Protein AF-A0A358UZB1-F1 (afdb_monomer_lite)

pLDDT: mean 76.44, std 14.11, range [43.5, 94.12]

Sequence (106 aa):
HFYLALTKRWLMGTHQGSFEKEHLQAYLDEFAFRFNRRKSTHRGMLFFRLIEQCVAMHPMPFRELVANPKPKNEGQPFAVPSNLRHKAPASLDISVPIHPWRTALP

Foldseek 3Di:
DVLVVVLVVCCCPVVVVDDDPLCVVVSVVVSVVVVVLVVDPCVCVVVVVVVVCVVVDDDDDVQNVDSDRDDDPPPDDPPPPPPPVDPDPPVPPDPPPPPPVPPDDD

Structure (mmCIF, N/CA/C/O backbone):
data_AF-A0A358UZB1-F1
#
_entry.id   AF-A0A358UZB1-F1
#
loop_
_atom_site.group_PDB
_atom_site.id
_atom_site.type_symbol
_atom_site.label_atom_id
_atom_site.label_alt_id
_atom_site.label_comp_id
_atom_site.label_asym_id
_atom_site.label_entity_id
_atom_site.label_seq_id
_atom_site.pdbx_PDB_ins_code
_atom_site.Cartn_x
_atom_site.Cartn_y
_atom_site.Cartn_z
_atom_site.occupancy
_atom_site.B_iso_or_equiv
_atom_site.auth_seq_id
_atom_site.auth_comp_id
_atom_site.auth_asym_id
_atom_site.auth_atom_id
_atom_site.pdbx_PDB_model_num
ATOM 1 N N . HIS A 1 1 ? 21.641 7.688 -4.220 1.00 65.62 1 HIS A N 1
ATOM 2 C CA . HIS A 1 1 ? 20.975 9.006 -4.355 1.00 65.62 1 HIS A CA 1
ATOM 3 C C . HIS A 1 1 ? 19.597 8.971 -5.036 1.00 65.62 1 HIS A C 1
ATOM 5 O O . HIS A 1 1 ? 18.668 9.513 -4.454 1.00 65.62 1 HIS A O 1
ATOM 11 N N . PHE A 1 2 ? 19.404 8.331 -6.201 1.00 83.94 2 PHE A N 1
ATOM 12 C CA . PHE A 1 2 ? 18.116 8.367 -6.933 1.00 83.94 2 PHE A CA 1
ATOM 13 C C . PHE A 1 2 ? 16.909 7.790 -6.163 1.00 83.94 2 PHE A C 1
ATOM 15 O O . PHE A 1 2 ? 15.837 8.388 -6.161 1.00 83.94 2 PHE A O 1
ATOM 22 N N . TYR A 1 3 ? 17.092 6.667 -5.461 1.00 83.62 3 TYR A N 1
ATOM 23 C CA . TYR A 1 3 ? 16.016 6.005 -4.713 1.00 83.62 3 TYR A CA 1
ATOM 24 C C . TYR A 1 3 ? 15.392 6.907 -3.643 1.00 83.62 3 TYR A C 1
ATOM 26 O O . TYR A 1 3 ? 14.177 7.031 -3.605 1.00 83.62 3 TYR A O 1
ATOM 34 N N . LEU A 1 4 ? 16.212 7.619 -2.860 1.00 85.69 4 LEU A N 1
ATOM 35 C CA . LEU A 1 4 ? 15.742 8.548 -1.824 1.00 85.69 4 LEU A CA 1
ATOM 36 C C . LEU A 1 4 ? 14.898 9.692 -2.405 1.00 85.69 4 LEU A C 1
ATOM 38 O O . LEU A 1 4 ? 13.845 10.027 -1.866 1.00 85.69 4 LEU A O 1
ATOM 42 N N . ALA A 1 5 ? 15.330 10.272 -3.530 1.00 89.81 5 ALA A N 1
ATOM 43 C CA . ALA A 1 5 ? 14.571 11.318 -4.217 1.00 89.81 5 ALA A CA 1
ATOM 44 C C . ALA A 1 5 ? 13.224 10.790 -4.739 1.00 89.81 5 ALA A C 1
ATOM 46 O O . ALA A 1 5 ? 12.208 11.487 -4.684 1.00 89.81 5 ALA A O 1
ATOM 47 N N . LEU A 1 6 ? 13.202 9.539 -5.203 1.00 89.00 6 LEU A N 1
ATOM 48 C CA . LEU A 1 6 ? 11.999 8.887 -5.702 1.00 89.00 6 LEU A CA 1
ATOM 49 C C . LEU A 1 6 ? 11.023 8.529 -4.575 1.00 89.00 6 LEU A C 1
ATOM 51 O O . LEU A 1 6 ? 9.824 8.740 -4.741 1.00 89.00 6 LEU A O 1
ATOM 55 N N . THR A 1 7 ? 11.523 8.061 -3.428 1.00 89.25 7 THR A N 1
ATOM 56 C CA . THR A 1 7 ? 10.718 7.832 -2.220 1.00 89.25 7 THR A CA 1
ATOM 57 C C . THR A 1 7 ? 10.110 9.140 -1.729 1.00 89.25 7 THR A C 1
ATOM 59 O O . THR A 1 7 ? 8.899 9.204 -1.537 1.00 89.25 7 THR A O 1
ATOM 62 N N . LYS A 1 8 ? 10.906 10.217 -1.630 1.00 88.62 8 LYS A N 1
ATOM 63 C CA . LYS A 1 8 ? 10.416 11.552 -1.243 1.00 88.62 8 LYS A CA 1
ATOM 64 C C . LYS A 1 8 ? 9.306 12.043 -2.180 1.00 88.62 8 LYS A C 1
ATOM 66 O O . LYS A 1 8 ? 8.268 12.502 -1.716 1.00 88.62 8 LYS A O 1
ATOM 71 N N . ARG A 1 9 ? 9.487 11.910 -3.500 1.00 91.38 9 ARG A N 1
ATOM 72 C CA . ARG A 1 9 ? 8.460 12.276 -4.493 1.00 91.38 9 ARG A CA 1
ATOM 73 C C . ARG A 1 9 ? 7.206 11.404 -4.386 1.00 91.38 9 ARG A C 1
ATOM 75 O O . ARG A 1 9 ? 6.099 11.922 -4.499 1.00 91.38 9 ARG A O 1
ATOM 82 N N . TRP A 1 10 ? 7.369 10.094 -4.208 1.00 90.38 10 TRP A N 1
ATOM 83 C CA . TRP A 1 10 ? 6.251 9.159 -4.082 1.00 90.38 10 TRP A CA 1
ATOM 84 C C . TRP A 1 10 ? 5.419 9.438 -2.828 1.00 90.38 10 TRP A C 1
ATOM 86 O O . TRP A 1 10 ? 4.193 9.456 -2.928 1.00 90.38 10 TRP A O 1
ATOM 96 N N . LEU A 1 11 ? 6.076 9.732 -1.704 1.00 87.94 11 LEU A N 1
ATOM 97 C CA . LEU A 1 11 ? 5.429 10.084 -0.443 1.00 87.94 11 LEU A CA 1
ATOM 98 C C . LEU A 1 11 ? 4.620 11.384 -0.571 1.00 87.94 11 LEU A C 1
ATOM 100 O O . LEU A 1 11 ? 3.439 11.415 -0.239 1.00 87.94 11 LEU A O 1
ATOM 104 N N . MET A 1 12 ? 5.215 12.432 -1.149 1.00 89.94 12 MET A N 1
ATOM 105 C CA . MET A 1 12 ? 4.522 13.710 -1.364 1.00 89.94 12 MET A CA 1
ATOM 106 C C . MET A 1 12 ? 3.347 13.606 -2.346 1.00 89.94 12 MET A C 1
ATOM 108 O O . MET A 1 12 ? 2.371 14.332 -2.199 1.00 89.94 12 MET A O 1
ATOM 112 N N . GLY A 1 13 ? 3.426 12.726 -3.349 1.00 88.50 13 GLY A N 1
ATOM 113 C CA . GLY A 1 13 ? 2.364 12.562 -4.345 1.00 88.50 13 GLY A CA 1
ATOM 114 C C . GLY A 1 13 ? 1.240 11.624 -3.901 1.00 88.50 13 GLY A C 1
ATOM 115 O O . GLY A 1 13 ? 0.074 11.996 -3.929 1.00 88.50 13 GLY A O 1
ATOM 116 N N . THR A 1 14 ? 1.586 10.397 -3.507 1.00 86.25 14 THR A N 1
ATOM 117 C CA . THR A 1 14 ? 0.610 9.328 -3.218 1.00 86.25 14 THR A CA 1
ATOM 118 C C . THR A 1 14 ? -0.031 9.511 -1.854 1.00 86.25 14 THR A C 1
ATOM 120 O O . THR A 1 14 ? -1.240 9.368 -1.725 1.00 86.25 14 THR A O 1
ATOM 123 N N . HIS A 1 15 ? 0.779 9.853 -0.854 1.00 84.31 15 HIS A N 1
ATOM 124 C CA . HIS A 1 15 ? 0.300 10.075 0.503 1.00 84.31 15 HIS A CA 1
ATOM 125 C C . HIS A 1 15 ? -0.015 11.551 0.772 1.00 84.31 15 HIS A C 1
ATOM 127 O O . HIS A 1 15 ? -0.300 11.918 1.903 1.00 84.31 15 HIS A O 1
ATOM 133 N N . GLN A 1 16 ? 0.045 12.414 -0.254 1.00 85.12 16 GLN A N 1
ATOM 134 C CA . GLN A 1 16 ? -0.212 13.858 -0.139 1.00 85.12 16 GLN A CA 1
ATOM 135 C C . GLN A 1 16 ? 0.622 14.536 0.966 1.00 85.12 16 GLN A C 1
ATOM 137 O O . GLN A 1 16 ? 0.199 15.514 1.575 1.00 85.12 16 GLN A O 1
ATOM 142 N N . GLY A 1 17 ? 1.810 13.994 1.256 1.00 75.50 17 GLY A N 1
ATOM 143 C CA . GLY A 1 17 ? 2.669 14.460 2.347 1.00 75.50 17 GLY A CA 1
ATOM 144 C C . GLY A 1 17 ? 2.218 14.046 3.755 1.00 75.50 17 GLY A C 1
ATOM 145 O O . GLY A 1 17 ? 2.914 14.366 4.714 1.00 75.50 17 GLY A O 1
ATOM 146 N N . SER A 1 18 ? 1.112 13.315 3.896 1.00 79.19 18 SER A N 1
ATOM 147 C CA . SER A 1 18 ? 0.690 12.704 5.155 1.00 79.19 18 SER A CA 1
ATOM 148 C C . SER A 1 18 ? 1.466 11.411 5.389 1.00 79.19 18 SER A C 1
ATOM 150 O O . SER A 1 18 ? 1.451 10.505 4.560 1.00 79.19 18 SER A O 1
ATOM 152 N N . PHE A 1 19 ? 2.170 11.308 6.509 1.00 80.31 19 PHE A N 1
ATOM 153 C CA . PHE A 1 19 ? 2.753 10.047 6.939 1.00 80.31 19 PHE A CA 1
ATOM 154 C C . PHE A 1 19 ? 2.770 9.991 8.460 1.00 80.31 19 PHE A C 1
ATOM 156 O O . PHE A 1 19 ? 3.065 10.973 9.136 1.00 80.31 19 PHE A O 1
ATOM 163 N N . GLU A 1 20 ? 2.455 8.819 8.983 1.00 85.38 20 GLU A N 1
ATOM 164 C CA . GLU A 1 20 ? 2.517 8.504 10.403 1.00 85.38 20 GLU A CA 1
ATOM 165 C C . GLU A 1 20 ? 3.752 7.637 10.646 1.00 85.38 20 GLU A C 1
ATOM 167 O O . GLU A 1 20 ? 4.067 6.743 9.849 1.00 85.38 20 GLU A O 1
ATOM 172 N N . LYS A 1 21 ? 4.493 7.922 11.720 1.00 85.31 21 LYS A N 1
ATOM 173 C CA . LYS A 1 21 ? 5.761 7.237 12.018 1.00 85.31 21 LYS A CA 1
ATOM 174 C C . LYS A 1 21 ? 5.528 5.751 12.298 1.00 85.31 21 LYS A C 1
ATOM 176 O O . LYS A 1 21 ? 6.361 4.918 11.951 1.00 85.31 21 LYS A O 1
ATOM 181 N N . GLU A 1 22 ? 4.372 5.442 12.865 1.00 87.12 22 GLU A N 1
ATOM 182 C CA . GLU A 1 22 ? 3.858 4.114 13.192 1.00 87.12 22 GLU A CA 1
ATOM 183 C C . GLU A 1 22 ? 3.757 3.222 11.946 1.00 87.12 22 GLU A C 1
ATOM 185 O O . GLU A 1 22 ? 3.924 2.008 12.028 1.00 87.12 22 GLU A O 1
ATOM 190 N N . HIS A 1 23 ? 3.553 3.831 10.776 1.00 84.88 23 HIS A N 1
ATOM 191 C CA . HIS A 1 23 ? 3.388 3.149 9.495 1.00 84.88 23 HIS A CA 1
ATOM 192 C C . HIS A 1 23 ? 4.619 3.250 8.584 1.00 84.88 23 HIS A C 1
ATOM 194 O O . HIS A 1 23 ? 4.575 2.788 7.444 1.00 84.88 23 HIS A O 1
ATOM 200 N N . LEU A 1 24 ? 5.739 3.804 9.068 1.00 88.31 24 LEU A N 1
ATOM 201 C CA . LEU A 1 24 ? 6.931 4.046 8.249 1.00 88.31 24 LEU A CA 1
ATOM 202 C C . LEU A 1 24 ? 7.440 2.781 7.550 1.00 88.31 24 LEU A C 1
ATOM 204 O O . LEU A 1 24 ? 7.744 2.826 6.360 1.00 88.31 24 LEU A O 1
ATOM 208 N N . GLN A 1 25 ? 7.502 1.657 8.266 1.00 88.94 25 GLN A N 1
ATOM 209 C CA . GLN A 1 25 ? 7.954 0.394 7.682 1.00 88.94 25 GLN A CA 1
ATOM 210 C C . GLN A 1 25 ? 7.019 -0.064 6.554 1.00 88.94 25 GLN A C 1
ATOM 212 O O . GLN A 1 25 ? 7.483 -0.363 5.458 1.00 88.94 25 GLN A O 1
ATOM 217 N N . ALA A 1 26 ? 5.704 -0.005 6.782 1.00 87.44 26 ALA A N 1
ATOM 218 C CA . ALA A 1 26 ? 4.707 -0.359 5.775 1.00 87.44 26 ALA A CA 1
ATOM 219 C C . ALA A 1 26 ? 4.801 0.543 4.529 1.00 87.44 26 ALA A C 1
ATOM 221 O O . ALA A 1 26 ? 4.711 0.049 3.405 1.00 87.44 26 ALA A O 1
ATOM 222 N N . TYR A 1 27 ? 5.059 1.846 4.699 1.00 88.25 27 TYR A N 1
ATOM 223 C CA . TYR A 1 27 ? 5.279 2.759 3.572 1.00 88.25 27 TYR A CA 1
ATOM 224 C C . TYR A 1 27 ? 6.537 2.412 2.765 1.00 88.25 27 TYR A C 1
ATOM 226 O O . TYR A 1 27 ? 6.530 2.510 1.535 1.00 88.25 27 TYR A O 1
ATOM 234 N N . LEU A 1 28 ? 7.623 1.999 3.425 1.00 90.44 28 LEU A N 1
ATOM 235 C CA . LEU A 1 28 ? 8.846 1.578 2.737 1.00 90.44 28 LEU A CA 1
ATOM 236 C C . LEU A 1 28 ? 8.649 0.261 1.979 1.00 90.44 28 LEU A C 1
ATOM 238 O O . LEU A 1 28 ? 9.101 0.147 0.834 1.00 90.44 28 LEU A O 1
ATOM 242 N N . ASP A 1 29 ? 7.928 -0.687 2.571 1.00 88.75 29 ASP A N 1
ATOM 243 C CA . ASP A 1 29 ? 7.586 -1.957 1.929 1.00 88.75 29 ASP A CA 1
ATOM 244 C C . ASP A 1 29 ? 6.683 -1.728 0.707 1.00 88.75 29 ASP A C 1
ATOM 246 O O . ASP A 1 29 ? 6.919 -2.296 -0.366 1.00 88.75 29 ASP A O 1
ATOM 250 N N . GLU A 1 30 ? 5.709 -0.816 0.809 1.00 88.12 30 GLU A N 1
ATOM 251 C CA . GLU A 1 30 ? 4.868 -0.419 -0.322 1.00 88.12 30 GLU A CA 1
ATOM 252 C C . GLU A 1 30 ? 5.687 0.267 -1.427 1.00 88.12 30 GLU A C 1
A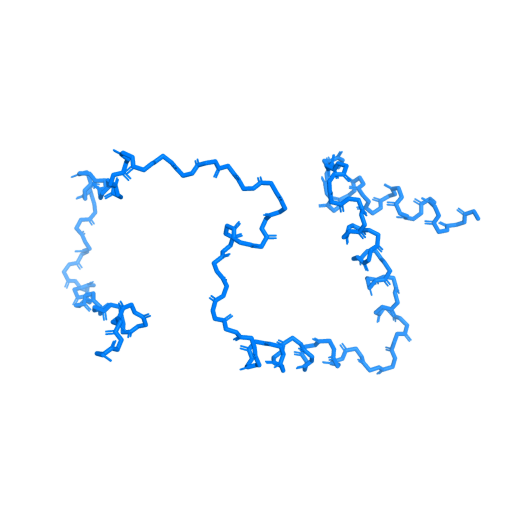TOM 254 O O . GLU A 1 30 ? 5.526 -0.038 -2.617 1.00 88.12 30 GLU A O 1
ATOM 259 N N . PHE A 1 31 ? 6.610 1.164 -1.070 1.00 89.31 31 PHE A N 1
ATOM 260 C CA . PHE A 1 31 ? 7.503 1.789 -2.044 1.00 89.31 31 PHE A CA 1
ATOM 261 C C . PHE A 1 31 ? 8.339 0.739 -2.784 1.00 89.31 31 PHE A C 1
ATOM 263 O O . PHE A 1 31 ? 8.387 0.757 -4.021 1.00 89.31 31 PHE A O 1
ATOM 270 N N . ALA A 1 32 ? 8.954 -0.197 -2.054 1.00 89.00 32 ALA A N 1
ATOM 271 C CA . ALA A 1 32 ? 9.733 -1.289 -2.630 1.00 89.00 32 ALA A CA 1
ATOM 272 C C . ALA A 1 32 ? 8.870 -2.149 -3.562 1.00 89.00 32 ALA A C 1
ATOM 274 O O . ALA A 1 32 ? 9.266 -2.422 -4.699 1.00 89.00 32 ALA A O 1
ATOM 275 N N . PHE A 1 33 ? 7.652 -2.490 -3.141 1.00 85.81 33 PHE A N 1
ATOM 276 C CA . PHE A 1 33 ? 6.674 -3.197 -3.961 1.00 85.81 33 PHE A CA 1
ATOM 277 C C . PHE A 1 33 ? 6.365 -2.449 -5.266 1.00 85.81 33 PHE A C 1
ATOM 279 O O . PHE A 1 33 ? 6.494 -3.018 -6.353 1.00 85.81 33 PHE A O 1
ATOM 286 N N . ARG A 1 34 ? 6.011 -1.157 -5.209 1.00 85.56 34 ARG A N 1
ATOM 287 C CA . ARG A 1 34 ? 5.653 -0.359 -6.402 1.00 85.56 34 ARG A CA 1
ATOM 288 C C . ARG A 1 34 ? 6.846 -0.150 -7.327 1.00 85.56 34 ARG A C 1
ATOM 290 O O . ARG A 1 34 ? 6.682 -0.137 -8.553 1.00 85.56 34 ARG A O 1
ATOM 297 N N . PHE A 1 35 ? 8.032 0.029 -6.755 1.00 85.81 35 PHE A N 1
ATOM 298 C CA . PHE A 1 35 ? 9.268 0.188 -7.504 1.00 85.81 35 PHE A CA 1
ATOM 299 C C . PHE A 1 35 ? 9.636 -1.108 -8.239 1.00 85.81 35 PHE A C 1
ATOM 301 O O . PHE A 1 35 ? 9.801 -1.092 -9.464 1.00 85.81 35 PHE A O 1
ATOM 308 N N . ASN A 1 36 ? 9.648 -2.237 -7.527 1.00 84.25 36 ASN A N 1
ATOM 309 C CA . ASN A 1 36 ? 10.019 -3.546 -8.067 1.00 84.25 36 ASN A CA 1
ATOM 310 C C . ASN A 1 36 ? 8.962 -4.110 -9.030 1.00 84.25 36 ASN A C 1
ATOM 312 O O . ASN A 1 36 ? 9.315 -4.732 -10.036 1.00 84.25 36 ASN A O 1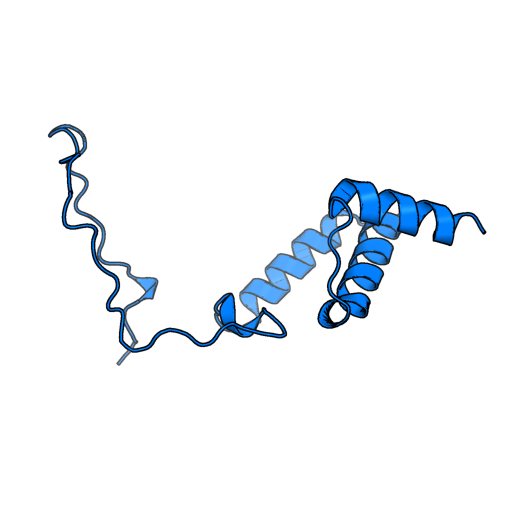
ATOM 316 N N . ARG A 1 37 ? 7.668 -3.815 -8.824 1.00 83.12 37 ARG A N 1
ATOM 317 C CA . ARG A 1 37 ? 6.576 -4.231 -9.727 1.00 83.12 37 ARG A CA 1
ATOM 318 C C .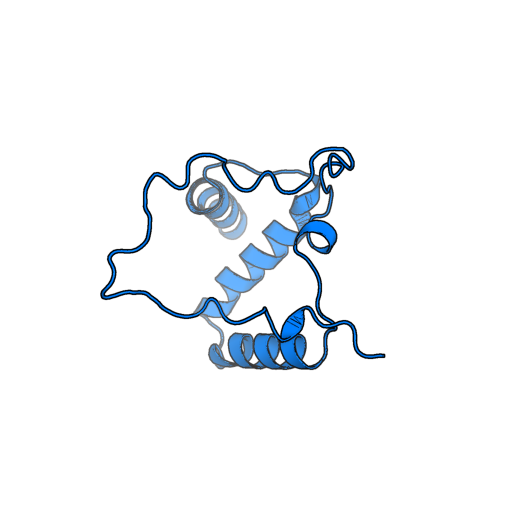 ARG A 1 37 ? 6.809 -3.798 -11.174 1.00 83.12 37 ARG A C 1
ATOM 320 O O . ARG A 1 37 ? 6.482 -4.544 -12.095 1.00 83.12 37 ARG A O 1
ATOM 327 N N . ARG A 1 38 ? 7.379 -2.607 -11.406 1.00 79.12 38 ARG A N 1
ATOM 328 C CA . ARG A 1 38 ? 7.599 -2.100 -12.775 1.00 79.12 38 ARG A CA 1
ATOM 329 C C . ARG A 1 38 ? 8.556 -2.976 -13.580 1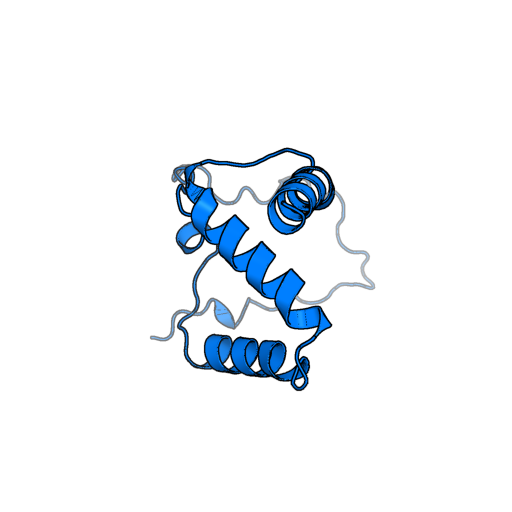.00 79.12 38 ARG A C 1
ATOM 331 O O . ARG A 1 38 ? 8.372 -3.085 -14.787 1.00 79.12 38 ARG A O 1
ATOM 338 N N . LYS A 1 39 ? 9.532 -3.619 -12.938 1.00 82.81 39 LYS A N 1
ATOM 339 C CA . LYS A 1 39 ? 10.538 -4.461 -13.608 1.00 82.81 39 LYS A CA 1
ATOM 340 C C . LYS A 1 39 ? 10.327 -5.963 -13.401 1.00 82.81 39 LYS A C 1
ATOM 342 O O . LYS A 1 39 ? 11.035 -6.750 -14.009 1.00 82.81 39 LYS A O 1
ATOM 347 N N . SER A 1 40 ? 9.361 -6.362 -12.574 1.00 83.06 40 SER A N 1
ATOM 348 C CA . SER A 1 40 ? 9.050 -7.774 -12.350 1.00 83.06 40 SER A CA 1
ATOM 349 C C . SER A 1 40 ? 8.467 -8.429 -13.607 1.00 83.06 40 SER A C 1
ATOM 351 O O . SER A 1 40 ? 7.531 -7.896 -14.205 1.00 83.06 40 SER A O 1
ATOM 353 N N . THR A 1 41 ? 8.993 -9.601 -13.970 1.00 85.38 41 THR A N 1
ATOM 354 C CA . THR A 1 41 ? 8.499 -10.455 -15.066 1.00 85.38 41 THR A CA 1
ATOM 355 C C . THR A 1 41 ? 7.129 -11.061 -14.745 1.00 85.38 41 THR A C 1
ATOM 357 O O . THR A 1 41 ? 6.314 -11.272 -15.636 1.00 85.38 41 THR A O 1
ATOM 360 N N . HIS A 1 42 ? 6.823 -11.264 -13.459 1.00 85.12 42 HIS A N 1
ATOM 361 C CA . HIS A 1 42 ? 5.609 -11.936 -12.988 1.00 85.12 42 HIS A CA 1
ATOM 362 C C . HIS A 1 42 ? 4.681 -10.981 -12.227 1.00 85.12 42 HIS A C 1
ATOM 364 O O . HIS A 1 42 ? 4.288 -11.237 -11.091 1.00 85.12 42 HIS A O 1
ATOM 370 N N . ARG A 1 43 ? 4.305 -9.856 -12.845 1.00 81.06 43 ARG A N 1
ATOM 371 C CA . ARG A 1 43 ? 3.477 -8.816 -12.195 1.00 81.06 43 ARG A CA 1
ATOM 372 C C . ARG A 1 43 ? 2.126 -9.337 -11.679 1.00 81.06 43 ARG A C 1
ATOM 374 O O . ARG A 1 43 ? 1.637 -8.836 -10.671 1.00 81.06 43 ARG A O 1
ATOM 381 N N . GLY A 1 44 ? 1.556 -10.348 -12.342 1.00 82.94 44 GLY A N 1
ATOM 382 C CA . GLY A 1 44 ? 0.298 -10.993 -11.948 1.00 82.94 44 GLY A CA 1
ATOM 383 C C . GLY A 1 44 ? 0.386 -11.816 -10.659 1.00 82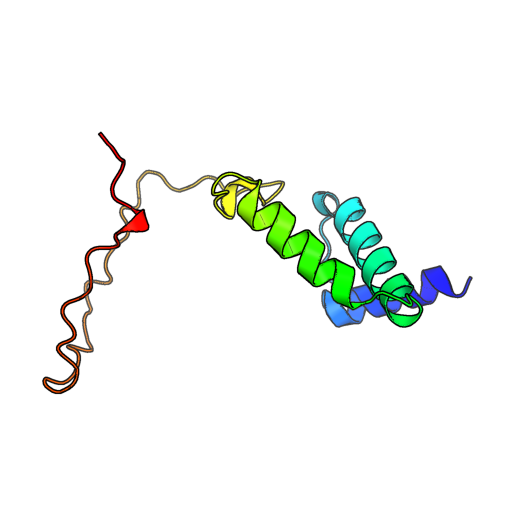.94 44 GLY A C 1
ATOM 384 O O . GLY A 1 44 ? -0.625 -11.983 -9.986 1.00 82.94 44 GLY A O 1
ATOM 385 N N . MET A 1 45 ? 1.583 -12.252 -10.244 1.00 85.81 45 MET A N 1
ATOM 386 C CA . MET A 1 45 ? 1.754 -13.046 -9.016 1.00 85.81 45 MET A CA 1
ATOM 387 C C . MET A 1 45 ? 1.342 -12.298 -7.751 1.00 85.81 45 MET A C 1
ATOM 389 O O . MET A 1 45 ? 1.014 -12.926 -6.758 1.00 85.81 45 MET A O 1
ATOM 393 N N . LEU A 1 46 ? 1.331 -10.965 -7.771 1.00 82.56 46 LEU A N 1
ATOM 394 C CA . LEU A 1 46 ? 0.854 -10.168 -6.641 1.00 82.56 46 LEU A CA 1
ATOM 395 C C . LEU A 1 46 ? -0.650 -10.330 -6.427 1.00 82.56 46 LEU A C 1
ATOM 397 O O . LEU A 1 46 ? -1.099 -10.433 -5.293 1.00 82.56 46 LEU A O 1
ATOM 401 N N . PHE A 1 47 ? -1.408 -10.379 -7.522 1.00 84.31 47 PHE A N 1
ATOM 402 C CA . PHE A 1 47 ? -2.842 -10.631 -7.474 1.00 84.31 47 PHE A CA 1
ATOM 403 C C . PHE A 1 47 ? -3.127 -12.065 -7.021 1.00 84.31 47 PHE A C 1
ATOM 405 O O . PHE A 1 47 ? -3.952 -12.266 -6.137 1.00 84.31 47 PHE A O 1
ATOM 412 N N . PHE A 1 48 ? -2.382 -13.042 -7.549 1.00 89.50 48 PHE A N 1
ATOM 413 C CA . PHE A 1 48 ? -2.490 -14.431 -7.096 1.00 89.50 48 PHE A CA 1
ATOM 414 C C . PHE A 1 48 ? -2.173 -14.576 -5.606 1.00 89.50 48 PHE A C 1
ATOM 416 O O . PHE A 1 48 ? -2.989 -15.123 -4.875 1.00 89.50 48 PHE A O 1
ATOM 423 N N . ARG A 1 49 ? -1.068 -13.989 -5.130 1.00 88.56 49 ARG A N 1
ATOM 424 C CA . ARG A 1 49 ? -0.717 -13.986 -3.702 1.00 88.56 49 ARG A CA 1
ATOM 425 C C . ARG A 1 49 ? -1.777 -13.311 -2.841 1.00 88.56 49 ARG A C 1
ATOM 427 O O . ARG A 1 49 ? -2.042 -13.784 -1.746 1.00 88.56 49 ARG A O 1
ATOM 434 N N . LEU A 1 50 ? -2.389 -12.223 -3.313 1.00 88.12 50 LEU A N 1
ATOM 435 C CA . LEU A 1 50 ? -3.481 -11.576 -2.586 1.00 88.12 50 LEU A CA 1
ATOM 436 C C . LEU A 1 50 ? -4.669 -12.529 -2.424 1.00 88.12 50 LEU A C 1
ATOM 438 O O . LEU A 1 50 ? -5.166 -12.673 -1.315 1.00 88.12 50 LEU A O 1
ATOM 442 N N . ILE A 1 51 ? -5.088 -13.205 -3.499 1.00 92.25 51 ILE A N 1
ATOM 443 C CA . ILE A 1 51 ? -6.180 -14.188 -3.436 1.00 92.25 51 ILE A CA 1
ATOM 444 C C . ILE A 1 51 ? -5.812 -15.355 -2.517 1.00 92.25 51 ILE A C 1
ATOM 446 O O . ILE A 1 51 ? -6.619 -15.719 -1.667 1.00 92.25 51 ILE A O 1
ATOM 450 N N . GLU A 1 52 ? -4.605 -15.908 -2.644 1.00 94.12 52 GLU A N 1
ATOM 451 C CA . GLU A 1 52 ? -4.112 -16.974 -1.762 1.00 94.12 52 GLU A CA 1
ATOM 452 C C . GLU A 1 52 ? -4.201 -16.557 -0.288 1.00 94.12 52 GLU A C 1
ATOM 454 O O . GLU A 1 52 ? -4.711 -17.316 0.533 1.00 94.12 52 GLU A O 1
ATOM 459 N N . GLN A 1 53 ? -3.781 -15.331 0.046 1.00 89.75 53 GLN A N 1
ATOM 460 C CA . GLN A 1 53 ? -3.902 -14.799 1.405 1.00 89.75 53 GLN A CA 1
ATOM 461 C C . GLN A 1 53 ? -5.362 -14.575 1.814 1.00 89.75 53 GLN A C 1
ATOM 463 O O . GLN A 1 53 ? -5.717 -14.901 2.939 1.00 89.75 53 GLN A O 1
ATOM 468 N N . CYS A 1 54 ? -6.232 -14.079 0.931 1.00 88.81 54 CYS A N 1
ATOM 469 C CA . CYS A 1 54 ? -7.658 -13.907 1.236 1.00 88.81 54 CYS A CA 1
ATOM 470 C C . CYS A 1 54 ? -8.370 -15.234 1.531 1.00 88.81 54 CYS A C 1
ATOM 472 O O . CYS A 1 54 ? -9.311 -15.244 2.317 1.00 88.81 54 CYS A O 1
ATOM 474 N N . VAL A 1 55 ? -7.942 -16.328 0.896 1.00 93.50 55 VAL A N 1
ATOM 475 C CA . VAL A 1 55 ? -8.493 -17.669 1.137 1.00 93.50 55 VAL A CA 1
ATOM 476 C C . VAL A 1 55 ? -7.897 -18.296 2.400 1.00 93.50 55 VAL A C 1
ATOM 478 O O . VAL A 1 55 ? -8.611 -18.968 3.138 1.00 93.50 55 VAL A O 1
ATOM 481 N N . ALA A 1 56 ? -6.603 -18.090 2.659 1.00 93.62 56 ALA A N 1
ATOM 482 C CA . ALA A 1 56 ? -5.919 -18.672 3.813 1.00 93.62 56 ALA A CA 1
ATOM 483 C C . ALA A 1 56 ? -6.201 -17.935 5.135 1.00 93.62 56 ALA A C 1
ATOM 485 O O . ALA A 1 56 ? -6.140 -18.541 6.205 1.00 93.62 56 ALA A O 1
ATOM 486 N N . MET A 1 57 ? -6.471 -16.630 5.078 1.00 89.12 57 MET A N 1
ATOM 487 C CA . MET A 1 57 ? -6.684 -15.793 6.256 1.00 89.12 5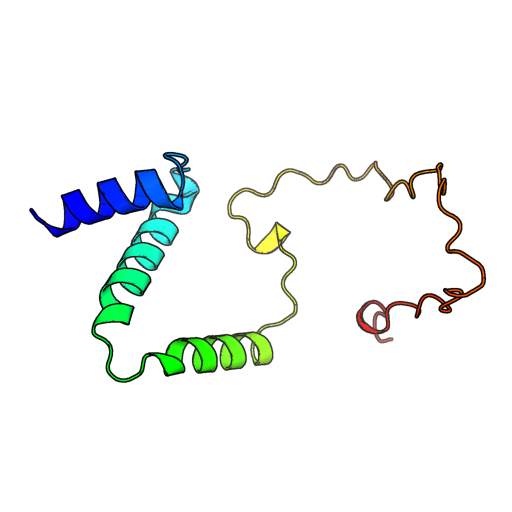7 MET A CA 1
ATOM 488 C C . MET A 1 57 ? -8.136 -15.835 6.731 1.00 89.12 57 MET A C 1
ATOM 490 O O . MET A 1 57 ? -9.079 -15.859 5.944 1.00 89.12 57 MET A O 1
ATOM 494 N N . HIS A 1 58 ? -8.316 -15.770 8.049 1.00 87.44 58 HIS A N 1
ATOM 495 C CA . HIS A 1 58 ? -9.628 -15.547 8.643 1.00 87.44 58 HIS A CA 1
ATOM 496 C C . HIS A 1 58 ? -10.120 -14.114 8.353 1.00 87.44 58 HIS A C 1
ATOM 498 O O . HIS A 1 58 ? -9.306 -13.224 8.081 1.00 87.44 58 HIS A O 1
ATOM 504 N N . PRO A 1 59 ? -11.440 -13.855 8.417 1.00 86.00 59 PRO A N 1
ATOM 505 C CA . PRO A 1 59 ? -11.981 -12.517 8.212 1.00 86.00 59 PRO A CA 1
ATOM 506 C C . PRO A 1 59 ? -11.419 -11.519 9.235 1.00 86.00 59 PRO A C 1
ATOM 508 O O . PRO A 1 59 ? -11.771 -11.563 10.409 1.00 86.00 59 PRO A O 1
ATOM 511 N N . MET A 1 60 ? -10.568 -10.603 8.773 1.00 83.12 60 MET A N 1
ATOM 512 C CA . MET A 1 60 ? -9.968 -9.544 9.590 1.00 83.12 60 MET A CA 1
ATOM 513 C C . MET A 1 60 ? -10.733 -8.229 9.389 1.00 83.12 60 MET A C 1
ATOM 515 O O . MET A 1 60 ? -10.757 -7.699 8.270 1.00 83.12 60 MET A O 1
ATOM 519 N N . PRO A 1 61 ? -11.365 -7.657 10.428 1.00 84.94 61 PRO A N 1
ATOM 520 C CA . PRO A 1 61 ? -11.979 -6.344 10.322 1.00 84.94 61 PRO A CA 1
ATOM 521 C C . PRO A 1 61 ? -10.904 -5.260 10.185 1.00 84.94 61 PRO A C 1
ATOM 523 O O . PRO A 1 61 ? -9.822 -5.349 10.758 1.00 84.94 61 PRO A O 1
ATOM 526 N N . PHE A 1 62 ? -11.235 -4.166 9.492 1.00 83.31 62 PHE A N 1
ATOM 527 C CA . PHE A 1 62 ? -10.305 -3.049 9.265 1.00 83.31 62 PHE A CA 1
ATOM 528 C C . PHE A 1 62 ? -9.644 -2.532 10.551 1.00 83.31 62 PHE A C 1
ATOM 530 O O . PHE A 1 62 ? -8.475 -2.170 10.549 1.00 83.31 62 PHE A O 1
ATOM 537 N N . ARG A 1 63 ? -10.373 -2.542 11.672 1.00 84.50 63 ARG A N 1
ATOM 538 C CA . ARG A 1 63 ? -9.858 -2.093 12.968 1.00 84.50 63 ARG A CA 1
ATOM 539 C C . ARG A 1 63 ? -8.657 -2.908 13.455 1.00 84.50 63 ARG A C 1
ATOM 541 O O . ARG A 1 63 ? -7.789 -2.338 14.096 1.00 84.50 63 ARG A O 1
ATOM 548 N N . GLU A 1 64 ? -8.612 -4.199 13.150 1.00 85.56 64 GLU A N 1
ATOM 549 C CA . GLU A 1 64 ? -7.493 -5.078 13.510 1.00 85.56 64 GLU A CA 1
ATOM 550 C C . GLU A 1 64 ? -6.311 -4.930 12.543 1.00 85.56 64 GLU A C 1
ATOM 552 O O . GLU A 1 64 ? -5.189 -5.289 12.880 1.00 85.56 64 GLU A O 1
ATOM 557 N N . LEU A 1 65 ? -6.541 -4.357 11.356 1.00 83.25 65 LEU A N 1
ATOM 558 C CA . LEU A 1 65 ? -5.489 -4.042 10.385 1.00 83.25 65 LEU A CA 1
ATOM 559 C C . LEU A 1 65 ? -4.777 -2.714 10.688 1.00 83.25 65 LEU A C 1
ATOM 561 O O . LEU A 1 65 ? -3.639 -2.513 10.266 1.00 83.25 65 LEU A O 1
ATOM 565 N N . VAL A 1 66 ? -5.438 -1.784 11.380 1.00 84.81 66 VAL A N 1
ATOM 566 C CA . VAL A 1 66 ? -4.865 -0.476 11.724 1.00 84.81 66 VAL A CA 1
ATOM 567 C C . VAL A 1 66 ? -3.946 -0.624 12.935 1.00 84.81 66 VAL A C 1
ATOM 569 O O . VAL A 1 66 ? -4.371 -1.120 13.970 1.00 84.81 66 VAL A O 1
ATOM 572 N N . ALA A 1 67 ? -2.704 -0.140 12.832 1.00 81.19 67 ALA A N 1
ATOM 573 C CA . ALA A 1 67 ? -1.707 -0.254 13.905 1.00 81.19 67 ALA A CA 1
ATOM 574 C C . ALA A 1 67 ? -2.104 0.499 15.188 1.00 81.19 67 ALA A C 1
ATOM 576 O O . ALA A 1 67 ? -1.774 0.060 16.285 1.00 81.19 67 ALA A O 1
ATOM 577 N N . ASN A 1 68 ? -2.822 1.620 15.058 1.00 83.06 68 ASN A N 1
ATOM 578 C CA . ASN A 1 68 ? -3.335 2.395 16.186 1.00 83.06 68 ASN A CA 1
ATOM 579 C C . ASN A 1 68 ? -4.847 2.649 16.035 1.00 83.06 68 ASN A C 1
ATOM 581 O O . ASN A 1 68 ? -5.275 3.730 15.610 1.00 83.06 68 ASN A O 1
ATOM 585 N N . PRO A 1 69 ? -5.689 1.635 16.293 1.00 81.44 69 PRO A N 1
ATOM 586 C CA . PRO A 1 69 ? -7.117 1.766 16.089 1.00 81.44 69 PRO A CA 1
ATOM 587 C C . PRO A 1 69 ? -7.710 2.693 17.146 1.00 81.44 69 PRO A C 1
ATOM 589 O O . PRO A 1 69 ? -7.574 2.463 18.347 1.00 81.44 69 PRO A O 1
ATOM 592 N N . LYS A 1 70 ? -8.462 3.706 16.704 1.00 81.38 70 LYS A N 1
ATOM 593 C CA . LYS A 1 70 ? -9.228 4.541 17.635 1.00 81.38 70 LYS A CA 1
ATOM 594 C C . LYS A 1 70 ? -10.162 3.657 18.480 1.00 81.38 70 LYS A C 1
ATOM 596 O O . LYS A 1 70 ? -10.723 2.677 17.959 1.00 81.38 70 LYS A O 1
ATOM 601 N N . PRO A 1 71 ? -10.331 3.964 19.779 1.00 78.50 71 PRO A N 1
ATOM 602 C CA . PRO A 1 71 ? -11.285 3.253 20.611 1.00 78.50 71 PRO A CA 1
ATOM 603 C C . PRO A 1 71 ? -12.673 3.372 19.975 1.00 78.50 71 PRO A C 1
ATOM 605 O O . PRO A 1 71 ? -13.108 4.452 19.577 1.00 78.50 71 PRO A O 1
ATOM 608 N N . LYS A 1 72 ? -13.350 2.235 19.815 1.00 69.00 72 LYS A N 1
ATOM 609 C CA . LYS A 1 72 ? -14.745 2.212 19.391 1.00 69.00 72 LYS A CA 1
ATOM 610 C C . LYS A 1 72 ? -15.544 2.822 20.533 1.00 69.00 72 LYS A C 1
ATOM 612 O O . LYS A 1 72 ? -15.428 2.362 21.660 1.00 69.00 72 LYS A O 1
ATOM 617 N N . ASN A 1 73 ? -16.358 3.830 20.240 1.00 71.88 73 ASN A N 1
ATOM 618 C CA . ASN A 1 73 ? -17.339 4.321 21.197 1.00 71.88 73 ASN A CA 1
ATOM 619 C C . ASN A 1 73 ? -18.390 3.222 21.394 1.00 71.88 73 ASN A C 1
ATOM 621 O O . ASN A 1 73 ? -19.316 3.092 20.596 1.00 71.88 73 ASN A O 1
ATOM 625 N N . GLU A 1 74 ? -18.217 2.398 22.425 1.00 63.09 74 GLU A N 1
ATOM 626 C CA . GLU A 1 74 ? -19.092 1.258 22.735 1.00 63.09 74 GLU A CA 1
ATOM 627 C C . GLU A 1 74 ? -20.541 1.686 23.039 1.00 63.09 74 GLU A C 1
ATOM 629 O O . GLU A 1 74 ? -21.457 0.884 22.897 1.00 63.09 74 GLU A O 1
ATOM 634 N N . GLY A 1 75 ? -20.765 2.967 23.356 1.00 59.09 75 GLY A N 1
ATOM 635 C CA . GLY A 1 75 ? -22.084 3.549 23.626 1.00 59.09 75 GLY A CA 1
ATOM 636 C C . GLY A 1 75 ? -22.830 4.137 22.422 1.00 59.09 75 GLY A C 1
ATOM 637 O O . GLY A 1 75 ? -23.913 4.685 22.603 1.00 59.09 75 GLY A O 1
ATOM 638 N N . GLN A 1 76 ? -22.285 4.070 21.205 1.00 56.22 76 GLN A N 1
ATOM 639 C CA . GLN A 1 76 ? -23.018 4.462 19.998 1.00 56.22 76 GLN A CA 1
ATOM 640 C C . GLN A 1 76 ? -23.531 3.186 19.317 1.00 56.22 76 GLN A C 1
ATOM 642 O O . GLN A 1 76 ? -22.772 2.560 18.567 1.00 56.22 76 GLN A O 1
ATOM 647 N N . PRO A 1 77 ? -24.794 2.761 19.545 1.00 57.78 77 PRO A N 1
ATOM 648 C CA . PRO A 1 77 ? -25.431 1.846 18.605 1.00 57.78 77 PRO A CA 1
ATOM 649 C C . PRO A 1 77 ? -25.281 2.445 17.205 1.00 57.78 77 PRO A C 1
ATOM 651 O O . PRO A 1 77 ? -25.223 3.668 17.071 1.00 57.78 77 PRO A O 1
ATOM 654 N N . PHE A 1 78 ? -25.182 1.609 16.165 1.00 57.88 78 PHE A N 1
ATOM 655 C CA . PHE A 1 78 ? -25.282 2.102 14.793 1.00 57.88 78 PHE A CA 1
ATOM 656 C C . PHE A 1 78 ? -26.607 2.856 14.713 1.00 57.88 78 PHE A C 1
ATOM 658 O O . PHE A 1 78 ? -27.671 2.240 14.661 1.00 57.88 78 PHE A O 1
ATOM 665 N N . ALA A 1 79 ? -26.549 4.181 14.828 1.00 58.03 79 ALA A N 1
ATOM 666 C CA . ALA A 1 79 ? -27.713 5.016 14.713 1.00 58.03 79 ALA A CA 1
ATOM 667 C C . ALA A 1 79 ? -28.086 4.887 13.248 1.00 58.03 79 ALA A C 1
ATOM 669 O O . ALA A 1 79 ? -27.472 5.520 12.390 1.00 58.03 79 ALA A O 1
ATOM 670 N N . VAL A 1 80 ? -29.035 3.994 12.956 1.00 61.41 80 VAL A N 1
ATOM 671 C CA . VAL A 1 80 ? -29.763 4.045 11.697 1.00 61.41 80 VAL A CA 1
ATOM 672 C C . VAL A 1 80 ? -30.205 5.500 11.608 1.00 61.41 80 VAL A C 1
ATOM 674 O O . VAL A 1 80 ? -30.908 5.947 12.520 1.00 61.41 80 VAL A O 1
ATOM 677 N N . PRO A 1 81 ? -29.711 6.284 10.633 1.00 59.53 81 PRO A N 1
ATOM 678 C CA . PRO A 1 81 ? -30.088 7.679 10.553 1.00 59.53 81 PRO A CA 1
ATOM 679 C C . PRO A 1 81 ? -31.615 7.712 10.516 1.00 59.53 81 PRO A C 1
ATOM 681 O O . PRO A 1 81 ? -32.228 7.146 9.615 1.00 59.53 81 PRO A O 1
ATOM 684 N N . SER A 1 82 ? -32.230 8.326 11.531 1.00 57.78 82 SER A N 1
ATOM 685 C CA . SER A 1 82 ? -33.692 8.382 11.688 1.00 57.78 82 SER A CA 1
ATOM 686 C C . SER A 1 82 ? -34.372 9.015 10.471 1.00 57.78 82 SER A C 1
ATOM 688 O O . SER A 1 82 ? -35.543 8.772 10.192 1.00 57.78 82 SER A O 1
ATOM 690 N N . ASN A 1 83 ? -33.603 9.773 9.692 1.00 55.09 83 ASN A N 1
ATOM 691 C CA . ASN A 1 83 ? -33.988 10.296 8.400 1.00 55.09 83 ASN A CA 1
ATOM 692 C C . ASN A 1 83 ? -33.754 9.261 7.285 1.00 55.09 83 ASN A C 1
ATOM 694 O O . ASN A 1 83 ? -32.867 9.442 6.448 1.00 55.09 83 ASN A O 1
ATOM 698 N N . LEU A 1 84 ? -34.623 8.248 7.179 1.00 54.75 84 LEU A N 1
ATOM 699 C CA . LEU A 1 84 ? -34.922 7.638 5.875 1.00 54.75 84 LEU A CA 1
ATOM 700 C C . LEU A 1 84 ? -35.666 8.676 5.009 1.00 54.75 84 LEU A C 1
ATOM 702 O O . LEU A 1 84 ? -36.844 8.530 4.698 1.00 54.75 84 LEU A O 1
ATOM 706 N N . ARG A 1 85 ? -35.001 9.771 4.617 1.00 52.53 85 ARG A N 1
ATOM 707 C CA . ARG A 1 85 ? -35.574 10.746 3.666 1.00 52.53 85 ARG A CA 1
ATOM 708 C C . ARG A 1 85 ? -35.642 10.220 2.233 1.00 52.53 85 ARG A C 1
ATOM 710 O O . ARG A 1 85 ? -36.215 10.871 1.370 1.00 52.53 85 ARG A O 1
ATOM 717 N N . HIS A 1 86 ? -35.146 9.012 2.003 1.00 53.66 86 HIS A N 1
ATOM 718 C CA . HIS A 1 86 ? -35.336 8.284 0.765 1.00 53.66 86 HIS A CA 1
ATOM 719 C C . HIS A 1 86 ? -35.879 6.906 1.118 1.00 53.66 86 HIS A C 1
ATOM 721 O O . HIS A 1 86 ? -35.128 5.944 1.258 1.00 53.66 86 HIS A O 1
ATOM 727 N N . LYS A 1 87 ? -37.205 6.801 1.274 1.00 55.78 87 LYS A N 1
ATOM 728 C CA . LYS A 1 87 ? -37.850 5.526 0.954 1.00 55.78 87 LYS A CA 1
ATOM 729 C C . LYS A 1 87 ? -37.419 5.224 -0.479 1.00 55.78 87 LYS A C 1
ATOM 731 O O . LYS A 1 87 ? -37.586 6.086 -1.346 1.00 55.78 87 LYS A O 1
ATOM 736 N N . ALA A 1 88 ? -36.793 4.073 -0.703 1.00 59.34 88 ALA A N 1
ATOM 737 C CA . ALA A 1 88 ? -36.502 3.637 -2.057 1.00 59.34 88 ALA A CA 1
ATOM 738 C C . ALA A 1 88 ? -37.808 3.747 -2.872 1.00 59.34 88 ALA A C 1
ATOM 740 O O . ALA A 1 88 ? -38.876 3.423 -2.335 1.00 59.34 88 ALA A O 1
ATOM 741 N N . PRO A 1 89 ? -37.776 4.287 -4.103 1.00 61.38 89 PRO A N 1
ATOM 742 C CA . PRO A 1 89 ? -38.975 4.332 -4.932 1.00 61.38 89 PRO A CA 1
ATOM 743 C C . PRO A 1 89 ? -39.540 2.912 -5.051 1.00 61.38 89 PRO A C 1
ATOM 745 O O . PRO A 1 89 ? -38.773 1.956 -5.049 1.00 61.38 89 PRO A O 1
ATOM 748 N N . ALA A 1 90 ? -40.863 2.758 -5.148 1.00 60.12 90 ALA A N 1
ATOM 749 C CA . ALA A 1 90 ? -41.526 1.445 -5.123 1.00 60.12 90 ALA A CA 1
ATOM 750 C C . ALA A 1 90 ? -41.004 0.454 -6.190 1.00 60.12 90 ALA A C 1
ATOM 752 O O . ALA A 1 90 ? -41.132 -0.753 -6.035 1.00 60.12 90 ALA A O 1
ATOM 753 N N . SER A 1 91 ? -40.363 0.955 -7.250 1.00 65.06 91 SER A N 1
ATOM 754 C CA . SER A 1 91 ? -39.669 0.163 -8.273 1.00 65.06 91 SER A CA 1
ATOM 755 C C . SER A 1 91 ? -38.351 -0.480 -7.809 1.00 65.06 91 SER A C 1
ATOM 757 O O . SER A 1 91 ? -37.756 -1.251 -8.553 1.00 65.06 91 SER A O 1
ATOM 759 N N . LEU A 1 92 ? -37.862 -0.120 -6.622 1.00 59.66 92 LEU A N 1
ATOM 760 C CA . LEU A 1 92 ? -36.597 -0.539 -6.011 1.00 59.66 92 LEU A CA 1
ATOM 761 C C . LEU A 1 92 ? -36.835 -1.205 -4.643 1.00 59.66 92 LEU A C 1
ATOM 763 O O . LEU A 1 92 ? -35.955 -1.173 -3.782 1.00 59.66 92 LEU A O 1
ATOM 767 N N . ASP A 1 93 ? -38.017 -1.801 -4.442 1.00 61.06 93 ASP A N 1
ATOM 768 C CA . ASP A 1 93 ? -38.350 -2.631 -3.276 1.00 61.06 93 ASP A CA 1
ATOM 769 C C . ASP A 1 93 ? -37.591 -3.966 -3.349 1.00 61.06 93 ASP A C 1
ATOM 771 O O . ASP A 1 93 ? -38.122 -5.044 -3.607 1.00 61.06 93 ASP A O 1
ATOM 775 N N . ILE A 1 94 ? -36.273 -3.865 -3.227 1.00 59.50 94 ILE A N 1
ATOM 776 C CA . ILE A 1 94 ? -35.393 -5.003 -3.043 1.00 59.50 94 ILE A CA 1
ATOM 777 C C . ILE A 1 94 ? -35.506 -5.333 -1.564 1.00 59.50 94 ILE A C 1
ATOM 779 O O . ILE A 1 94 ? -35.053 -4.556 -0.720 1.00 59.50 94 ILE A O 1
ATOM 783 N N . SER A 1 95 ? -36.105 -6.483 -1.249 1.00 58.84 95 SER A N 1
ATOM 784 C CA . SER A 1 95 ? -36.035 -7.067 0.087 1.00 58.84 95 SER A CA 1
ATOM 785 C C . SER A 1 95 ? -34.568 -7.076 0.503 1.00 58.84 95 SER A C 1
ATOM 787 O O . SER A 1 95 ? -33.781 -7.821 -0.083 1.00 58.84 95 SER A O 1
ATOM 789 N N . VAL A 1 96 ? -34.177 -6.202 1.436 1.00 58.47 96 VAL A N 1
ATOM 790 C CA . VAL A 1 96 ? -32.787 -6.091 1.890 1.00 58.47 96 VAL A CA 1
ATOM 791 C C . VAL A 1 96 ? -32.368 -7.484 2.354 1.00 58.47 96 VAL A C 1
ATOM 793 O O . VAL A 1 96 ? -32.930 -7.969 3.340 1.00 58.47 96 VAL A O 1
ATOM 796 N N . PRO A 1 97 ? -31.447 -8.175 1.655 1.00 54.06 97 PRO A N 1
ATOM 797 C CA . PRO A 1 97 ? -31.091 -9.521 2.052 1.00 54.06 97 PRO A CA 1
ATOM 798 C C . PRO A 1 97 ? -30.420 -9.435 3.420 1.00 54.06 97 PRO A C 1
ATOM 800 O O . PRO A 1 97 ? -29.421 -8.728 3.599 1.00 54.06 97 PRO A O 1
ATOM 803 N N . ILE A 1 98 ? -31.007 -10.139 4.391 1.00 57.78 98 ILE A N 1
ATOM 804 C CA . ILE A 1 98 ? -30.450 -10.332 5.729 1.00 57.78 98 ILE A CA 1
ATOM 805 C C . ILE A 1 98 ? -29.037 -10.869 5.519 1.00 57.78 98 ILE A C 1
ATOM 807 O O . ILE A 1 98 ? -28.875 -11.946 4.960 1.00 57.78 98 ILE A O 1
ATOM 811 N N . HIS A 1 99 ? -28.029 -10.070 5.874 1.00 60.69 99 HIS A N 1
ATOM 812 C CA . HIS A 1 99 ? -26.623 -10.300 5.545 1.00 60.69 99 HIS A CA 1
ATOM 813 C C . HIS A 1 99 ? -26.165 -11.730 5.906 1.00 60.69 99 HIS A C 1
ATOM 815 O O . HIS A 1 99 ? -25.878 -11.983 7.079 1.00 60.69 99 HIS A O 1
ATOM 821 N N . PRO A 1 100 ? -26.038 -12.657 4.933 1.00 54.44 100 PRO A N 1
ATOM 822 C CA . PRO A 1 100 ? -25.807 -14.078 5.216 1.00 54.44 100 PRO A CA 1
ATOM 823 C C . PRO A 1 100 ? -24.420 -14.361 5.813 1.00 54.44 100 PRO A C 1
ATOM 825 O O . PRO A 1 100 ? -24.206 -15.392 6.438 1.00 54.44 100 PRO A O 1
ATOM 828 N N . TRP A 1 101 ? -23.470 -13.433 5.673 1.00 58.94 101 TRP A N 1
ATOM 829 C CA . TRP A 1 101 ? -22.130 -13.525 6.268 1.00 58.94 101 TRP A CA 1
ATOM 830 C C . TRP A 1 101 ? -22.069 -13.060 7.733 1.00 58.94 101 TRP A C 1
ATOM 832 O O . TRP A 1 101 ? -20.992 -13.051 8.325 1.00 58.94 101 TRP A O 1
ATOM 842 N N . ARG A 1 102 ? -23.193 -12.612 8.313 1.00 53.06 102 ARG A N 1
ATOM 843 C CA . ARG A 1 102 ? -23.279 -12.123 9.701 1.00 53.06 102 ARG A CA 1
ATOM 844 C C . ARG A 1 102 ? -24.032 -13.086 10.628 1.00 53.06 102 ARG A C 1
ATOM 846 O O . ARG A 1 102 ? -24.122 -12.828 11.825 1.00 53.06 102 ARG A O 1
ATOM 853 N N . THR A 1 103 ? -24.562 -14.184 10.098 1.00 46.16 103 THR A N 1
ATOM 854 C CA . THR A 1 103 ? -25.038 -15.313 10.901 1.00 46.16 103 THR A CA 1
ATOM 855 C C . THR A 1 103 ? -23.823 -15.987 11.524 1.00 46.16 103 THR A C 1
ATOM 857 O O . THR A 1 103 ? -23.067 -16.667 10.833 1.00 46.16 103 THR A O 1
ATOM 860 N N . ALA A 1 104 ? -23.608 -15.758 12.822 1.00 48.09 104 ALA A N 1
ATOM 861 C CA . ALA A 1 104 ? -22.774 -16.649 13.612 1.00 48.09 104 ALA A CA 1
ATOM 862 C C . ALA A 1 104 ? -23.346 -18.059 13.425 1.00 48.09 104 ALA A C 1
ATOM 864 O O . ALA A 1 104 ? -24.536 -18.278 13.659 1.00 48.09 104 ALA A O 1
ATOM 865 N N . LEU A 1 105 ? -22.531 -18.969 12.893 1.00 43.50 105 LEU A N 1
ATOM 866 C CA . LEU A 1 105 ? -22.879 -20.384 12.868 1.00 43.50 105 LEU A CA 1
ATOM 867 C C . LEU A 1 105 ? -23.088 -20.862 14.321 1.00 43.50 105 LEU A C 1
ATOM 869 O O . LEU A 1 105 ? -22.461 -20.290 15.218 1.00 43.50 105 LEU A O 1
ATOM 873 N N . PRO A 1 106 ? -23.997 -21.828 14.546 1.00 50.38 106 PRO A N 1
ATOM 874 C CA . PRO A 1 106 ? -24.333 -22.332 15.878 1.00 50.38 106 PRO A CA 1
ATOM 875 C C . PRO A 1 106 ? -23.135 -22.921 16.629 1.00 50.38 106 PRO A C 1
ATOM 877 O O . PRO A 1 106 ? -22.201 -23.428 15.964 1.00 50.38 106 PRO A O 1
#

Radius of gyration: 21.22 Å; chains: 1; bounding box: 62×37×39 Å

Secondary structure (DSSP, 8-state):
-HHHHHHHHHHHHHSTT---GGGHHHHHHHHHHHHHHTT-TTTTHHHHHHHHHHHHS----HHHHSSSPPPP-TT------S----PPPGGG-------GGG----